Protein AF-A0A1V4ZSX2-F1 (afdb_monomer_lite)

Structure (mmCIF, N/CA/C/O backbone):
data_AF-A0A1V4ZSX2-F1
#
_entry.id   AF-A0A1V4ZSX2-F1
#
loop_
_atom_site.group_PDB
_atom_site.id
_atom_site.type_symbol
_atom_site.label_atom_id
_atom_site.label_alt_id
_atom_site.label_comp_id
_atom_site.label_asym_id
_atom_site.label_entity_id
_atom_site.label_seq_id
_atom_site.pdbx_PDB_ins_code
_atom_site.Cartn_x
_atom_site.Cartn_y
_atom_site.Cartn_z
_atom_site.occupancy
_atom_site.B_iso_or_equiv
_atom_site.auth_seq_id
_atom_site.auth_comp_id
_atom_site.auth_asym_id
_atom_site.auth_atom_id
_atom_site.pdbx_PDB_model_num
ATOM 1 N N . MET A 1 1 ? -17.400 -8.643 9.351 1.00 70.19 1 MET A N 1
ATOM 2 C CA . MET A 1 1 ? -16.604 -7.498 8.862 1.00 70.19 1 MET A CA 1
ATOM 3 C C . MET A 1 1 ? -15.186 -7.979 8.617 1.00 70.19 1 MET A C 1
ATOM 5 O O . MET A 1 1 ? -14.782 -8.897 9.320 1.00 70.19 1 MET A O 1
ATOM 9 N N . PHE A 1 2 ? -14.483 -7.445 7.618 1.00 83.00 2 PHE A N 1
ATOM 10 C CA . PHE A 1 2 ? -13.120 -7.872 7.284 1.00 83.00 2 PHE A CA 1
ATOM 11 C C . PHE A 1 2 ? -12.118 -7.193 8.215 1.00 83.00 2 PHE A C 1
ATOM 13 O O . PHE A 1 2 ? -12.128 -5.973 8.330 1.00 83.00 2 PHE A O 1
ATOM 20 N N . ASP A 1 3 ? -11.280 -7.982 8.878 1.00 91.31 3 ASP A N 1
ATOM 21 C CA . ASP A 1 3 ? -10.199 -7.496 9.736 1.00 91.31 3 ASP A CA 1
ATOM 22 C C . ASP A 1 3 ? -8.890 -7.289 8.966 1.00 91.31 3 ASP A C 1
ATOM 24 O O . ASP A 1 3 ? -8.110 -6.405 9.309 1.00 91.31 3 ASP A O 1
ATOM 28 N N . LYS A 1 4 ? -8.677 -8.053 7.894 1.00 94.06 4 LYS A N 1
ATOM 29 C CA . LYS A 1 4 ? -7.541 -7.937 6.983 1.00 94.06 4 LYS A CA 1
ATOM 30 C C . LYS A 1 4 ? -8.007 -7.563 5.582 1.00 94.06 4 LYS A C 1
ATOM 32 O O . LYS A 1 4 ? -8.802 -8.282 4.976 1.00 94.06 4 LYS A O 1
ATOM 37 N N . VAL A 1 5 ? -7.495 -6.454 5.057 1.00 92.88 5 VAL A N 1
ATOM 38 C CA . VAL A 1 5 ? -7.879 -5.918 3.744 1.00 92.88 5 VAL A CA 1
ATOM 39 C C . VAL A 1 5 ? -6.652 -5.792 2.851 1.00 92.88 5 VAL A C 1
ATOM 41 O O . VAL A 1 5 ? -5.604 -5.319 3.281 1.00 92.88 5 VAL A O 1
ATOM 44 N N . LEU A 1 6 ? -6.785 -6.209 1.592 1.00 95.31 6 LEU A N 1
ATOM 45 C CA . LEU A 1 6 ? -5.778 -5.986 0.560 1.00 95.31 6 LEU A CA 1
ATOM 46 C C . LEU A 1 6 ? -6.146 -4.749 -0.259 1.00 95.31 6 LEU A C 1
ATOM 48 O O . LEU A 1 6 ? -7.275 -4.627 -0.730 1.00 95.31 6 LEU A O 1
ATOM 52 N N . VAL A 1 7 ? -5.179 -3.858 -0.450 1.00 94.19 7 VAL A N 1
ATOM 53 C CA . VAL A 1 7 ? -5.327 -2.627 -1.221 1.00 94.19 7 VAL A CA 1
ATOM 54 C C . VAL A 1 7 ? -4.361 -2.669 -2.392 1.00 94.19 7 VAL A C 1
ATOM 56 O O . VAL A 1 7 ? -3.144 -2.603 -2.218 1.00 94.19 7 VAL A O 1
ATOM 59 N N . ALA A 1 8 ? -4.921 -2.790 -3.592 1.00 95.00 8 ALA A N 1
ATOM 60 C CA . ALA A 1 8 ? -4.165 -2.686 -4.828 1.00 95.00 8 ALA A CA 1
ATOM 61 C C . ALA A 1 8 ? -3.917 -1.209 -5.164 1.00 95.00 8 ALA A C 1
ATOM 63 O O . ALA A 1 8 ? -4.853 -0.409 -5.197 1.00 95.00 8 ALA A O 1
ATOM 64 N N . LEU A 1 9 ? -2.659 -0.860 -5.416 1.00 94.62 9 LEU A N 1
ATOM 65 C CA . LEU A 1 9 ? -2.213 0.476 -5.783 1.00 94.62 9 LEU A CA 1
ATOM 66 C C . LEU A 1 9 ? -1.567 0.427 -7.165 1.00 94.62 9 LEU A C 1
ATOM 68 O O . LEU A 1 9 ? -0.655 -0.360 -7.400 1.00 94.62 9 LEU A O 1
ATOM 72 N N . ASP A 1 10 ? -2.003 1.305 -8.062 1.00 93.75 10 ASP A N 1
ATOM 73 C CA . ASP A 1 10 ? -1.357 1.581 -9.353 1.00 93.75 10 ASP A CA 1
ATOM 74 C C . ASP A 1 10 ? -0.539 2.888 -9.315 1.00 93.75 10 ASP A C 1
ATOM 76 O O . ASP A 1 10 ? -0.049 3.354 -10.338 1.00 93.75 10 ASP A O 1
ATOM 80 N N . PHE A 1 11 ? -0.414 3.489 -8.125 1.00 91.62 11 PHE A N 1
ATOM 81 C CA . PHE A 1 11 ? 0.217 4.785 -7.854 1.00 91.62 11 PHE A CA 1
ATOM 82 C C . PHE A 1 11 ? -0.409 5.982 -8.581 1.00 91.62 11 PHE A C 1
ATOM 84 O O . PHE A 1 11 ? 0.131 7.088 -8.536 1.00 91.62 11 PHE A O 1
ATOM 91 N N . SER A 1 12 ? -1.585 5.811 -9.184 1.00 92.94 12 SER A N 1
ATOM 92 C CA . SER A 1 12 ? -2.375 6.933 -9.674 1.00 92.94 12 SER A CA 1
ATOM 93 C C . SER A 1 12 ? -2.913 7.770 -8.511 1.00 92.94 12 SER A C 1
ATOM 95 O O . SER A 1 12 ? -3.100 7.283 -7.391 1.00 92.94 12 SER A O 1
ATOM 97 N N . GLN A 1 13 ? -3.271 9.022 -8.794 1.00 89.69 13 GLN A N 1
ATOM 98 C CA . GLN A 1 13 ? -3.975 9.874 -7.833 1.00 89.69 13 GLN A CA 1
ATOM 99 C C . GLN A 1 13 ? -5.278 9.228 -7.322 1.00 89.69 13 GLN A C 1
ATOM 101 O O . GLN A 1 13 ? -5.637 9.411 -6.162 1.00 89.69 13 GLN A O 1
ATOM 106 N N . HIS A 1 14 ? -5.959 8.436 -8.157 1.00 90.50 14 HIS A N 1
ATOM 107 C CA . HIS A 1 14 ? -7.190 7.743 -7.773 1.00 90.50 14 HIS A CA 1
ATOM 108 C C . HIS A 1 14 ? -6.919 6.630 -6.753 1.00 90.50 14 HIS A C 1
ATOM 110 O O . HIS A 1 14 ? -7.666 6.499 -5.784 1.00 90.50 14 HIS A O 1
ATOM 116 N N . SER A 1 15 ? -5.829 5.868 -6.912 1.00 90.81 15 SER A N 1
ATOM 117 C CA . SER A 1 15 ? -5.455 4.845 -5.924 1.00 90.81 15 SER A CA 1
ATOM 118 C C . SER A 1 15 ? -5.090 5.440 -4.563 1.00 90.81 15 SER A C 1
ATOM 120 O O . SER A 1 15 ? -5.368 4.828 -3.534 1.00 90.81 15 SER A O 1
ATOM 122 N N . GLN A 1 16 ? -4.549 6.664 -4.533 1.00 89.12 16 GLN A N 1
ATOM 123 C CA . GLN A 1 16 ? -4.265 7.366 -3.280 1.00 89.12 16 GLN A CA 1
ATOM 124 C C . GLN A 1 16 ? -5.542 7.657 -2.484 1.00 89.12 16 GLN A C 1
ATOM 126 O O . GLN A 1 16 ? -5.552 7.477 -1.269 1.00 89.12 16 GLN A O 1
ATOM 131 N N . THR A 1 17 ? -6.637 8.027 -3.154 1.00 90.31 17 THR A N 1
ATOM 132 C CA . THR A 1 17 ? -7.916 8.301 -2.481 1.00 90.31 17 THR A CA 1
ATOM 133 C C . THR A 1 17 ? -8.440 7.086 -1.716 1.00 90.31 17 THR A C 1
ATOM 135 O O . THR A 1 17 ? -9.116 7.255 -0.708 1.00 90.31 17 THR A O 1
ATOM 138 N N . ILE A 1 18 ? -8.114 5.860 -2.142 1.00 89.62 18 ILE A N 1
ATOM 139 C CA . ILE A 1 18 ? -8.489 4.643 -1.407 1.00 89.62 18 ILE A CA 1
ATOM 140 C C . ILE A 1 18 ? -7.840 4.644 -0.020 1.00 89.62 18 ILE A C 1
ATOM 142 O O . ILE A 1 18 ? -8.523 4.375 0.965 1.00 89.62 18 ILE A O 1
ATOM 146 N N . LEU A 1 19 ? -6.551 4.992 0.066 1.00 88.81 19 LEU A N 1
ATOM 147 C CA . LEU A 1 19 ? -5.809 5.034 1.329 1.00 88.81 19 LEU A CA 1
ATOM 148 C C . LEU A 1 19 ? -6.401 6.055 2.299 1.00 88.81 19 LEU A C 1
ATOM 150 O O . LEU A 1 19 ? -6.577 5.750 3.476 1.00 88.81 19 LEU A O 1
ATOM 154 N N . ASP A 1 20 ? -6.775 7.225 1.783 1.00 88.25 20 ASP A N 1
ATOM 155 C CA . ASP A 1 20 ? -7.351 8.312 2.579 1.00 88.25 20 ASP A CA 1
ATOM 156 C C . ASP A 1 20 ? -8.705 7.919 3.204 1.00 88.25 20 ASP A C 1
ATOM 158 O O . ASP A 1 20 ? -9.120 8.490 4.210 1.00 88.25 20 ASP A O 1
ATOM 162 N N . ARG A 1 21 ? -9.391 6.924 2.624 1.00 89.50 21 ARG A N 1
ATOM 163 C CA . ARG A 1 21 ? -10.706 6.433 3.066 1.00 89.50 21 ARG A CA 1
ATOM 164 C C . ARG A 1 21 ? -10.644 5.172 3.921 1.00 89.50 21 ARG A C 1
ATOM 166 O O . ARG A 1 21 ? -11.664 4.797 4.491 1.00 89.50 21 ARG A O 1
ATOM 173 N N . LEU A 1 22 ? -9.485 4.519 4.055 1.00 88.75 22 LEU A N 1
ATOM 174 C CA . LEU A 1 22 ? -9.371 3.266 4.817 1.00 88.75 22 LEU A CA 1
ATOM 175 C C . LEU A 1 22 ? -9.817 3.422 6.274 1.00 88.75 22 LEU A C 1
ATOM 177 O O . LEU A 1 22 ? -10.464 2.526 6.807 1.00 88.75 2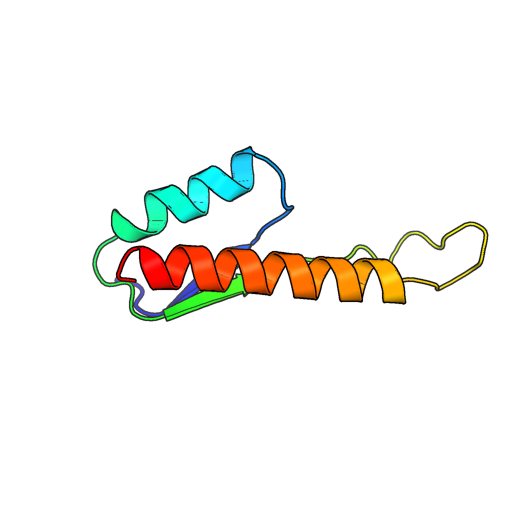2 LEU A O 1
ATOM 181 N N . GLY A 1 23 ? -9.526 4.569 6.898 1.00 86.06 23 GLY A N 1
ATOM 182 C CA . GLY A 1 23 ? -9.924 4.849 8.282 1.00 86.06 23 GLY A CA 1
ATOM 183 C C . GLY A 1 23 ? -11.436 5.003 8.476 1.00 86.06 23 GLY A C 1
ATOM 184 O O . GLY A 1 23 ? -11.925 4.902 9.597 1.00 86.06 23 GLY A O 1
ATOM 185 N N . GLU A 1 24 ? -12.190 5.214 7.394 1.00 89.38 24 GLU A N 1
ATOM 186 C CA . GLU A 1 24 ? -13.653 5.301 7.424 1.00 89.38 24 GLU A CA 1
ATOM 187 C C . GLU A 1 24 ? -14.309 3.911 7.449 1.00 89.38 24 GLU A C 1
ATOM 189 O O . GLU A 1 24 ? -15.500 3.806 7.742 1.00 89.38 24 GLU A O 1
ATOM 194 N N . ILE A 1 25 ? -13.555 2.841 7.158 1.00 87.88 25 ILE A N 1
ATOM 195 C CA . ILE A 1 25 ? -14.047 1.462 7.155 1.00 87.88 25 ILE A CA 1
ATOM 196 C C . ILE A 1 25 ? -13.856 0.866 8.560 1.00 87.88 25 ILE A C 1
ATOM 198 O O . ILE A 1 25 ? -12.723 0.618 8.978 1.00 87.88 25 ILE A O 1
ATOM 202 N N . PRO A 1 26 ? -14.942 0.578 9.302 1.00 88.56 26 PRO A N 1
ATOM 203 C CA . PRO A 1 26 ? -14.816 0.024 10.644 1.00 88.56 26 PRO A CA 1
ATOM 204 C C . PRO A 1 26 ? -14.139 -1.356 10.642 1.00 88.56 26 PRO A C 1
ATOM 206 O O . PRO A 1 26 ? -14.254 -2.133 9.701 1.00 88.56 26 PRO A O 1
ATOM 209 N N . GLY A 1 27 ? -13.474 -1.712 11.737 1.00 89.88 27 GLY A N 1
ATOM 210 C CA . GLY A 1 27 ? -13.052 -3.095 11.982 1.00 89.88 27 GLY A CA 1
ATOM 211 C C . GLY A 1 27 ? -11.830 -3.590 11.201 1.00 89.88 27 GLY A C 1
ATOM 212 O O . GLY A 1 27 ? -11.448 -4.739 11.419 1.00 89.88 27 GL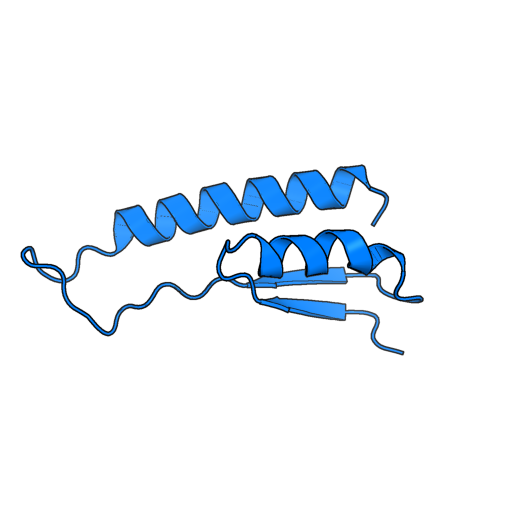Y A O 1
ATOM 213 N N . ILE A 1 28 ? -11.192 -2.754 10.373 1.00 91.56 28 ILE A N 1
ATOM 214 C CA . ILE A 1 28 ? -9.881 -3.055 9.781 1.00 91.56 28 ILE A CA 1
ATOM 215 C C . ILE A 1 28 ? -8.824 -3.089 10.893 1.00 91.56 28 ILE A C 1
ATOM 217 O O . ILE A 1 28 ? -8.758 -2.195 11.732 1.00 91.56 28 ILE A O 1
ATOM 221 N N . LYS A 1 29 ? -8.003 -4.138 10.891 1.00 90.62 29 LYS A N 1
ATOM 222 C CA . LYS A 1 29 ? -6.861 -4.349 11.793 1.00 90.62 29 LYS A CA 1
ATOM 223 C C . LYS A 1 29 ? -5.545 -4.513 11.042 1.00 90.62 29 LYS A C 1
ATOM 225 O O . LYS A 1 29 ? -4.486 -4.271 11.606 1.00 90.62 29 LYS A O 1
ATOM 230 N N . GLU A 1 30 ? -5.602 -4.982 9.799 1.00 92.00 30 GLU A N 1
ATOM 231 C CA . GLU A 1 30 ? -4.431 -5.193 8.959 1.00 92.00 30 GLU A CA 1
ATOM 232 C C . GLU A 1 30 ? -4.721 -4.737 7.527 1.00 92.00 30 GLU A C 1
ATOM 234 O O . GLU A 1 30 ? -5.744 -5.091 6.935 1.00 92.00 30 GLU A O 1
ATOM 239 N N . VAL A 1 31 ? -3.783 -3.983 6.955 1.00 93.19 31 VAL A N 1
ATOM 240 C CA . VAL A 1 31 ? -3.813 -3.557 5.555 1.00 93.19 31 VAL A CA 1
ATOM 241 C C . VAL A 1 31 ? -2.604 -4.138 4.830 1.00 93.19 31 VAL A C 1
ATOM 243 O O . VAL A 1 31 ? -1.461 -3.929 5.231 1.00 93.19 31 VAL A O 1
ATOM 246 N N . VAL A 1 32 ? -2.858 -4.848 3.733 1.00 95.12 32 VAL A N 1
ATOM 247 C CA . VAL A 1 32 ? -1.834 -5.384 2.832 1.00 95.12 32 VAL A CA 1
ATOM 248 C C . VAL A 1 32 ? -1.800 -4.525 1.574 1.00 95.12 32 VAL A C 1
ATOM 250 O O . VAL A 1 32 ? -2.756 -4.526 0.803 1.00 95.12 32 VAL A O 1
ATOM 253 N N . LEU A 1 33 ? -0.704 -3.802 1.350 1.00 95.75 33 LEU A N 1
ATOM 254 C CA . LEU A 1 33 ? -0.510 -3.025 0.125 1.00 95.75 33 LEU A CA 1
ATOM 255 C C . LEU A 1 33 ? 0.064 -3.913 -0.983 1.00 95.75 33 LEU A C 1
ATOM 257 O O . LEU A 1 33 ? 1.045 -4.624 -0.764 1.00 95.75 33 LEU A O 1
ATOM 261 N N . LEU A 1 34 ? -0.531 -3.848 -2.172 1.00 96.31 34 LEU A N 1
ATOM 262 C CA . LEU A 1 34 ? -0.103 -4.591 -3.354 1.00 96.31 34 LEU A CA 1
ATOM 263 C C . LEU A 1 34 ? 0.096 -3.635 -4.529 1.00 96.31 34 LEU A C 1
ATOM 265 O O . LEU A 1 34 ? -0.799 -2.865 -4.857 1.00 96.31 34 LEU A O 1
ATOM 269 N N . HIS A 1 35 ? 1.233 -3.745 -5.209 1.00 95.31 35 HIS A N 1
ATOM 270 C CA . HIS A 1 35 ? 1.454 -3.145 -6.522 1.00 95.31 35 HIS A CA 1
ATOM 271 C C . HIS A 1 35 ? 1.875 -4.238 -7.503 1.00 95.31 35 HIS A C 1
ATOM 273 O O . HIS A 1 35 ? 2.623 -5.145 -7.134 1.00 95.31 35 HIS A O 1
ATOM 279 N N . VAL A 1 36 ? 1.394 -4.155 -8.742 1.00 92.75 36 VAL A N 1
ATOM 280 C CA . VAL A 1 36 ? 1.742 -5.096 -9.809 1.00 92.75 36 VAL A CA 1
ATOM 281 C C . VAL A 1 36 ? 2.684 -4.399 -10.778 1.00 92.75 36 VAL A C 1
ATOM 283 O O . VAL A 1 36 ? 2.296 -3.431 -11.425 1.00 92.75 36 VAL A O 1
ATOM 286 N N . VAL A 1 37 ? 3.905 -4.918 -10.889 1.00 89.38 37 VAL A N 1
ATOM 287 C CA . VAL A 1 37 ? 4.845 -4.524 -11.942 1.00 89.38 37 VAL A CA 1
ATOM 288 C C . VAL A 1 37 ? 4.558 -5.392 -13.159 1.00 89.38 37 VAL A C 1
ATOM 290 O O . VAL A 1 37 ? 4.638 -6.620 -13.084 1.00 89.38 37 VAL A O 1
ATOM 293 N N . ASP A 1 38 ? 4.182 -4.755 -14.265 1.00 82.12 38 ASP A N 1
ATOM 294 C CA . ASP A 1 38 ? 3.922 -5.460 -15.513 1.00 82.12 38 ASP A CA 1
ATOM 295 C C . ASP A 1 38 ? 5.234 -5.995 -16.094 1.00 82.12 38 ASP A C 1
ATOM 297 O O . ASP A 1 38 ? 6.092 -5.234 -16.531 1.00 82.12 38 ASP A O 1
ATOM 301 N N . ALA A 1 39 ? 5.369 -7.320 -16.087 1.00 76.38 39 ALA A N 1
ATOM 302 C CA . ALA A 1 39 ? 6.511 -8.024 -16.650 1.00 76.38 39 ALA A CA 1
ATOM 303 C C . ALA A 1 39 ? 6.231 -8.577 -18.060 1.00 76.38 39 ALA A C 1
ATOM 305 O O . ALA A 1 39 ? 7.045 -9.304 -18.616 1.00 76.38 39 ALA A O 1
ATOM 306 N N . THR A 1 40 ? 5.062 -8.303 -18.642 1.00 73.69 40 THR A N 1
ATOM 307 C CA . THR A 1 40 ? 4.643 -8.894 -19.924 1.00 73.69 40 THR A CA 1
ATOM 308 C C . THR A 1 40 ? 5.192 -8.152 -21.142 1.00 73.69 40 THR A C 1
ATOM 310 O O . THR A 1 40 ? 5.206 -8.704 -22.244 1.00 73.69 40 THR A O 1
ATOM 313 N N . HIS A 1 41 ? 5.715 -6.940 -20.944 1.00 67.31 41 HIS A N 1
ATOM 314 C CA . HIS A 1 41 ? 6.259 -6.094 -21.997 1.00 67.31 41 HIS A CA 1
ATOM 315 C C . HIS A 1 41 ? 7.778 -5.952 -21.836 1.00 67.31 41 HIS A C 1
ATOM 317 O O . HIS A 1 41 ? 8.234 -5.128 -21.044 1.00 67.31 41 HIS A O 1
ATOM 323 N N . PRO A 1 42 ? 8.594 -6.725 -22.578 1.00 63.91 42 PRO A N 1
ATOM 324 C CA . PRO A 1 42 ? 10.039 -6.579 -22.509 1.00 63.91 42 PRO A CA 1
ATOM 325 C C . PRO A 1 42 ?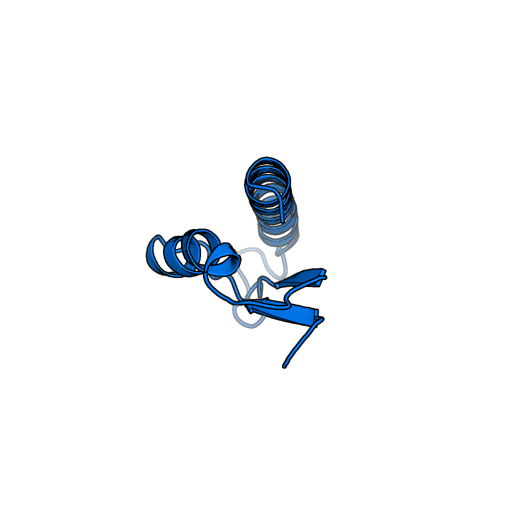 10.448 -5.169 -22.946 1.00 63.91 42 PRO A C 1
ATOM 327 O O . PRO A 1 42 ? 9.992 -4.656 -23.973 1.00 63.91 42 PRO A O 1
ATOM 330 N N . SER A 1 43 ? 11.341 -4.546 -22.176 1.00 68.69 43 SER A N 1
ATOM 331 C CA . SER A 1 43 ? 11.946 -3.276 -22.564 1.00 68.69 43 SER A CA 1
ATOM 332 C C . SER A 1 43 ? 12.808 -3.473 -23.822 1.00 68.69 43 SER A C 1
ATOM 334 O O . SER A 1 43 ? 13.196 -4.593 -24.172 1.00 68.69 43 SER A O 1
ATOM 336 N N . ARG A 1 44 ? 13.191 -2.377 -24.496 1.00 64.69 44 ARG A N 1
ATOM 337 C CA . ARG A 1 44 ? 14.155 -2.438 -25.619 1.00 64.69 44 ARG A CA 1
ATOM 338 C C . ARG A 1 44 ? 15.496 -3.087 -25.234 1.00 64.69 44 ARG A C 1
ATOM 340 O O . ARG A 1 44 ? 16.225 -3.506 -26.125 1.00 64.69 44 ARG A O 1
ATOM 347 N N . HIS A 1 45 ? 15.806 -3.168 -23.940 1.00 66.44 45 HIS A N 1
ATOM 348 C CA . HIS A 1 45 ? 17.039 -3.734 -23.391 1.00 66.44 45 HIS A CA 1
ATOM 349 C C . HIS A 1 45 ? 16.840 -5.136 -22.780 1.00 66.44 45 HIS A C 1
ATOM 351 O O . HIS A 1 45 ? 17.754 -5.660 -22.148 1.00 66.44 45 HIS A O 1
ATOM 357 N N . GLY A 1 46 ? 15.679 -5.768 -22.987 1.00 68.12 46 GLY A N 1
ATOM 358 C CA . GLY A 1 46 ? 15.358 -7.094 -22.456 1.00 68.12 46 GLY A CA 1
ATOM 359 C C . GLY A 1 46 ? 14.593 -7.052 -21.130 1.00 68.12 46 GLY A C 1
ATOM 360 O O . GLY A 1 46 ? 13.927 -6.071 -20.803 1.00 68.12 46 GLY A O 1
ATOM 361 N N . TRP A 1 47 ? 14.648 -8.152 -20.376 1.00 63.28 47 TRP A N 1
ATOM 362 C CA . TRP A 1 47 ? 13.961 -8.313 -19.089 1.00 63.28 47 TRP A CA 1
ATOM 363 C C . TRP A 1 47 ? 14.685 -7.540 -17.980 1.00 63.28 47 TRP A C 1
ATOM 365 O O . TRP A 1 47 ? 15.381 -8.124 -17.158 1.00 63.28 47 TRP A O 1
ATOM 375 N N . THR A 1 48 ? 14.539 -6.219 -17.972 1.00 68.88 48 THR A N 1
ATOM 376 C CA . THR A 1 48 ? 15.140 -5.324 -16.976 1.00 68.88 48 THR A CA 1
ATOM 377 C C . THR A 1 48 ? 14.032 -4.672 -16.153 1.00 68.88 48 THR A C 1
ATOM 379 O O . THR A 1 48 ? 13.733 -3.508 -16.380 1.00 68.88 48 THR A O 1
ATOM 382 N N . HIS A 1 49 ? 13.386 -5.431 -15.260 1.00 71.19 49 HIS A N 1
ATOM 383 C CA . HIS A 1 49 ? 12.314 -4.913 -14.387 1.00 71.19 49 HIS A CA 1
ATOM 384 C C . HIS A 1 49 ? 12.815 -4.537 -12.980 1.00 71.19 49 HIS A C 1
ATOM 386 O O . HIS A 1 49 ? 12.025 -4.166 -12.112 1.00 71.19 49 HIS A O 1
ATOM 392 N N . ASP A 1 50 ? 14.120 -4.683 -12.717 1.00 82.00 50 ASP A N 1
ATOM 393 C CA . ASP A 1 50 ? 14.708 -4.406 -11.403 1.00 82.00 50 ASP A CA 1
ATOM 394 C C . ASP A 1 50 ? 14.480 -2.952 -10.947 1.00 82.00 50 ASP A C 1
ATOM 396 O O . ASP A 1 50 ? 14.063 -2.773 -9.798 1.00 82.00 50 ASP A O 1
ATOM 400 N N . PRO A 1 51 ? 14.648 -1.919 -11.806 1.00 87.00 51 PRO A N 1
ATOM 401 C CA . PRO A 1 51 ? 14.352 -0.539 -11.421 1.00 87.00 51 PRO A CA 1
ATOM 402 C C . PRO A 1 51 ? 12.877 -0.319 -11.069 1.00 87.00 51 PRO A C 1
ATOM 404 O O . PRO A 1 51 ? 12.564 0.371 -10.102 1.00 87.00 51 PRO A O 1
ATOM 407 N N . GLU A 1 52 ? 11.951 -0.907 -11.824 1.00 87.31 52 GLU A N 1
ATOM 408 C CA . GLU A 1 52 ? 10.509 -0.806 -11.596 1.00 87.31 52 GLU A CA 1
ATOM 409 C C . GLU A 1 52 ? 10.111 -1.487 -10.283 1.00 87.31 52 GLU A C 1
ATOM 411 O O . GLU A 1 52 ? 9.323 -0.938 -9.513 1.00 87.31 52 GLU A O 1
ATOM 416 N N . ILE A 1 53 ? 10.700 -2.649 -9.986 1.00 89.81 53 ILE A N 1
ATOM 417 C CA . ILE A 1 53 ? 10.501 -3.362 -8.720 1.00 89.81 53 ILE A CA 1
ATOM 418 C C . ILE A 1 53 ? 11.068 -2.556 -7.546 1.00 89.81 53 ILE A C 1
ATOM 420 O O . ILE A 1 53 ? 10.431 -2.477 -6.494 1.00 89.81 53 ILE A O 1
ATOM 424 N N . GLU A 1 54 ? 12.257 -1.970 -7.687 1.00 92.94 54 GLU A N 1
ATOM 425 C CA . GLU A 1 54 ? 12.873 -1.151 -6.640 1.00 92.94 54 GLU A CA 1
ATOM 426 C C . GLU A 1 54 ? 12.062 0.122 -6.373 1.00 92.94 54 GLU A C 1
ATOM 428 O O . GLU A 1 54 ? 11.703 0.392 -5.224 1.00 92.94 54 GLU A O 1
ATOM 433 N N . ASN A 1 55 ? 11.655 0.829 -7.428 1.00 93.50 55 ASN A N 1
ATOM 434 C CA . ASN A 1 55 ? 10.769 1.986 -7.328 1.00 93.50 55 ASN A CA 1
ATOM 435 C C . ASN A 1 55 ? 9.434 1.620 -6.666 1.00 93.50 55 ASN A C 1
ATOM 437 O O . ASN A 1 55 ? 8.979 2.321 -5.763 1.00 93.50 55 ASN A O 1
ATOM 441 N N . ALA A 1 56 ? 8.826 0.493 -7.049 1.00 94.38 56 ALA A N 1
ATOM 442 C CA . ALA A 1 56 ? 7.591 0.020 -6.433 1.00 94.38 56 ALA A CA 1
ATOM 443 C C . ALA A 1 56 ? 7.762 -0.269 -4.932 1.00 94.38 56 ALA A C 1
ATOM 445 O O . ALA A 1 56 ? 6.881 0.072 -4.143 1.00 94.38 56 ALA A O 1
ATOM 446 N N . LYS A 1 57 ? 8.894 -0.852 -4.510 1.00 95.31 57 LYS A N 1
ATOM 447 C CA . LYS A 1 57 ? 9.201 -1.078 -3.084 1.00 95.31 57 LYS A CA 1
ATOM 448 C C . LYS A 1 57 ? 9.329 0.232 -2.312 1.00 95.31 57 LYS A C 1
ATOM 450 O O . LYS A 1 57 ? 8.809 0.320 -1.200 1.00 95.31 57 LYS A O 1
ATOM 455 N N . ILE A 1 58 ? 10.001 1.230 -2.889 1.00 96.56 58 ILE A N 1
ATOM 456 C CA . ILE A 1 58 ? 10.144 2.562 -2.285 1.00 96.56 58 ILE A CA 1
ATOM 457 C C . ILE A 1 58 ? 8.759 3.181 -2.083 1.00 96.56 58 ILE A C 1
ATOM 459 O O . ILE A 1 58 ? 8.391 3.506 -0.955 1.00 96.56 58 ILE A O 1
ATOM 463 N N . LEU A 1 59 ? 7.950 3.237 -3.144 1.00 95.44 59 LEU A N 1
ATOM 464 C CA . LEU A 1 59 ? 6.610 3.823 -3.097 1.00 95.44 59 LEU A CA 1
ATOM 465 C C . LEU A 1 59 ? 5.691 3.092 -2.107 1.00 95.44 59 LEU A C 1
ATOM 467 O O . LEU A 1 59 ? 4.977 3.733 -1.340 1.00 95.44 59 LEU A O 1
ATOM 471 N N . LEU A 1 60 ? 5.721 1.755 -2.065 1.00 95.75 60 LEU A N 1
ATOM 472 C CA . LEU A 1 60 ? 4.941 0.980 -1.094 1.00 95.75 60 LEU A CA 1
ATOM 473 C C . LEU A 1 60 ? 5.341 1.289 0.356 1.00 95.75 60 LEU A C 1
ATOM 475 O O . LEU A 1 60 ? 4.462 1.397 1.213 1.00 95.75 60 LEU A O 1
ATOM 479 N N . ASN A 1 61 ? 6.635 1.461 0.637 1.00 95.75 61 ASN A N 1
ATOM 480 C CA . ASN A 1 61 ? 7.102 1.846 1.969 1.00 95.75 61 ASN A CA 1
ATOM 481 C C . ASN A 1 61 ? 6.639 3.255 2.352 1.00 95.75 61 ASN A C 1
ATOM 483 O O . ASN A 1 61 ? 6.136 3.437 3.458 1.00 95.75 61 ASN A O 1
ATOM 487 N N . GLU A 1 62 ? 6.709 4.223 1.436 1.00 94.50 62 GLU A N 1
ATOM 488 C CA . GLU A 1 62 ? 6.190 5.575 1.680 1.00 94.50 62 GLU A CA 1
ATOM 489 C C . GLU A 1 62 ? 4.691 5.559 2.015 1.00 94.50 62 GLU A C 1
ATOM 491 O O . GLU A 1 62 ? 4.248 6.214 2.963 1.00 94.50 62 GLU A O 1
ATOM 496 N N . LYS A 1 63 ? 3.890 4.774 1.277 1.00 92.81 63 LYS A N 1
ATOM 497 C CA . LYS A 1 63 ? 2.450 4.634 1.559 1.00 92.81 63 LYS A CA 1
ATOM 498 C C . LYS A 1 63 ? 2.189 3.934 2.886 1.00 92.81 63 LYS A C 1
ATOM 500 O O . LYS A 1 63 ? 1.316 4.372 3.632 1.00 92.81 63 LYS A O 1
ATOM 505 N N . LYS A 1 64 ? 2.960 2.896 3.218 1.00 92.88 64 LYS A N 1
ATOM 506 C CA . LYS A 1 64 ? 2.881 2.221 4.519 1.00 92.88 64 LYS A CA 1
ATOM 507 C C . LYS A 1 64 ? 3.146 3.196 5.669 1.00 92.88 64 LYS A C 1
ATOM 509 O O . LYS A 1 64 ? 2.393 3.208 6.639 1.00 92.88 64 LYS A O 1
AT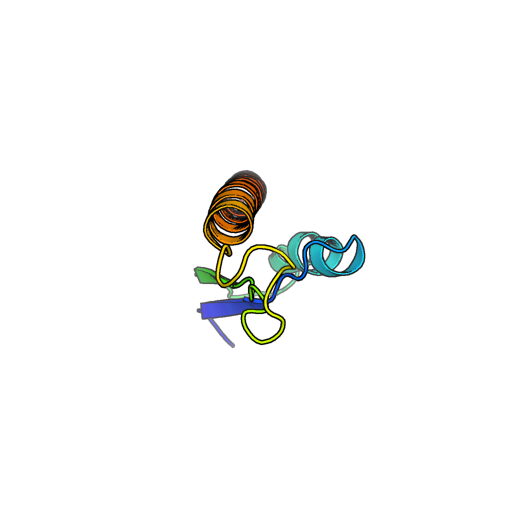OM 514 N N . GLU A 1 65 ? 4.182 4.026 5.564 1.00 92.50 65 GLU A N 1
ATOM 515 C CA . GLU A 1 65 ? 4.495 5.034 6.582 1.00 92.50 65 GLU A CA 1
ATOM 516 C C . GLU A 1 65 ? 3.411 6.108 6.701 1.00 92.50 65 GLU A C 1
ATOM 518 O O . GLU A 1 65 ? 3.104 6.548 7.809 1.00 92.50 65 GLU A O 1
ATOM 523 N N . ALA A 1 66 ? 2.818 6.530 5.581 1.00 88.12 66 ALA A N 1
ATOM 524 C CA . ALA A 1 66 ? 1.717 7.489 5.585 1.00 88.12 66 ALA A CA 1
ATOM 525 C C . ALA A 1 66 ? 0.487 6.948 6.334 1.00 88.12 66 ALA A C 1
ATOM 527 O O . ALA A 1 66 ? -0.088 7.670 7.144 1.00 88.12 66 ALA A O 1
ATOM 528 N N . ILE A 1 67 ? 0.132 5.675 6.123 1.00 86.38 67 ILE A N 1
ATOM 529 C CA . ILE A 1 67 ? -0.988 5.012 6.815 1.00 86.38 67 ILE A CA 1
ATOM 530 C C . ILE A 1 67 ? -0.676 4.812 8.305 1.00 86.38 67 ILE A C 1
ATOM 532 O O . ILE A 1 67 ? -1.514 5.093 9.153 1.00 86.38 67 ILE A O 1
ATOM 536 N N . GLY A 1 68 ? 0.550 4.413 8.657 1.00 82.50 68 GLY A N 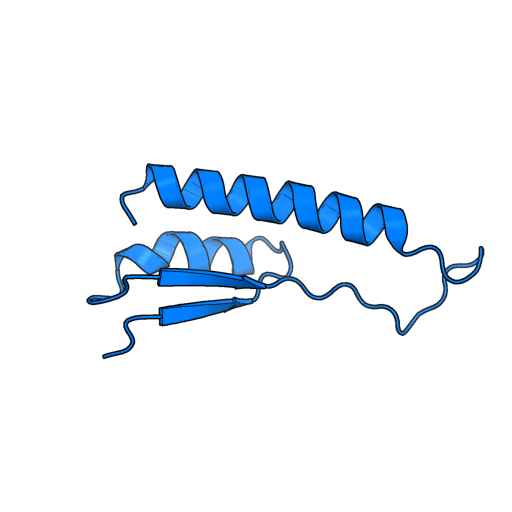1
ATOM 537 C CA . GLY A 1 68 ? 0.927 4.251 10.068 1.00 82.50 68 GLY A CA 1
ATOM 538 C C . GLY A 1 68 ? 0.855 5.557 10.877 1.00 82.50 68 GLY A C 1
ATOM 539 O O . GLY A 1 68 ? 0.668 5.531 12.091 1.00 82.50 68 GLY A O 1
ATOM 540 N N . LYS A 1 69 ? 0.966 6.721 10.220 1.00 77.69 69 LYS A N 1
ATOM 541 C CA . LYS A 1 69 ? 0.795 8.040 10.857 1.00 77.69 69 LYS A CA 1
ATOM 542 C C . LYS A 1 69 ? -0.671 8.421 11.079 1.00 77.69 69 LYS A C 1
ATOM 544 O O . LYS A 1 69 ? -0.931 9.274 11.924 1.00 77.69 69 LYS A O 1
ATOM 549 N N . THR A 1 70 ? -1.617 7.830 10.347 1.00 70.62 70 THR A N 1
ATOM 550 C CA . THR A 1 70 ? -3.051 8.151 10.457 1.00 70.62 70 THR A CA 1
ATOM 551 C C . THR A 1 70 ? -3.783 7.328 11.520 1.00 70.62 70 THR A C 1
ATOM 553 O O . THR A 1 70 ? -4.979 7.527 11.717 1.00 70.62 70 THR A O 1
ATOM 556 N N . GLY A 1 71 ? -3.071 6.479 12.271 1.00 63.16 71 GLY A N 1
ATOM 557 C CA . GLY A 1 71 ? -3.623 5.742 13.414 1.00 63.16 71 GLY A CA 1
ATOM 558 C C . GLY A 1 71 ? -4.353 4.447 13.047 1.00 63.16 71 GLY A C 1
ATOM 559 O O . GLY A 1 71 ? -5.087 3.923 13.885 1.00 63.16 71 GLY A O 1
ATOM 560 N N . LEU A 1 72 ? -4.146 3.958 11.818 1.00 61.38 72 LEU A N 1
ATOM 561 C CA . LEU A 1 72 ? -4.431 2.584 11.395 1.00 61.38 72 LEU A CA 1
ATOM 562 C C . LEU A 1 72 ? -3.245 1.662 11.698 1.00 61.38 72 LEU A C 1
ATOM 564 O O . LEU A 1 72 ? -2.087 2.097 11.494 1.00 61.38 72 LEU A O 1
#

pLDDT: mean 86.12, std 10.21, range [61.38, 96.56]

Secondary structure (DSSP, 8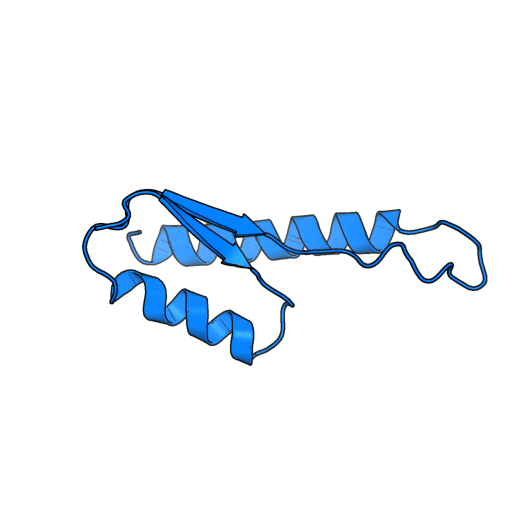-state):
--SEEEEE--SSHHHHHHHHHGGGSTT--EEEEE-----SS-BTTBS--HHHHHHHHHHHHHHHHHHHHTT-

Sequence (72 aa):
MFDKVLVALDFSQHSQTILDRLGEIPGIKEVVLLHVVDATHPSRHGWTHDPEIENAKILLNEKKEAIGKTGL

Foldseek 3Di:
DDQEEEQEDPPDPVSVVVLVCPVVDPNHNYYHYDYDDDQPDADPVGRDCVVVVVVVVVVVVVSVVVSVVVVD

Radius of gyration: 14.53 Å; chains: 1; bounding box: 34×19×39 Å